Protein AF-A0A7X9HSB7-F1 (afdb_monomer_lite)

Radius of gyration: 18.35 Å; chains: 1; bounding box: 36×28×46 Å

Sequence (82 aa):
ENPNSAIAKISSFVPFANIIVMPARMTIADVSIFQLVISLIVSVATLLAIFPLAGKIYRVGVLRTGKKPKWSEVIKWLKYKY

Structure (mmCIF, N/CA/C/O backbone):
data_AF-A0A7X9HSB7-F1
#
_entry.id   AF-A0A7X9HSB7-F1
#
loop_
_atom_site.group_PDB
_atom_site.id
_atom_site.type_symbol
_atom_site.label_atom_id
_atom_site.label_alt_id
_atom_site.label_comp_id
_atom_site.label_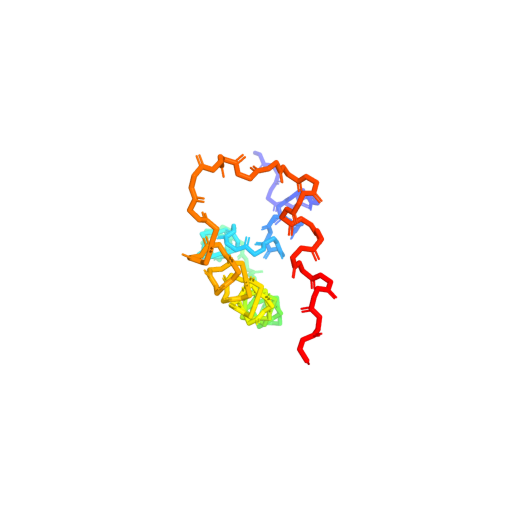asym_id
_atom_site.label_entity_id
_atom_site.label_seq_id
_atom_site.pdbx_PDB_ins_code
_atom_site.Cartn_x
_atom_site.Cartn_y
_atom_site.Cartn_z
_atom_site.occupancy
_atom_site.B_iso_or_equiv
_atom_site.auth_seq_id
_atom_site.auth_comp_id
_atom_site.auth_asym_id
_atom_site.auth_atom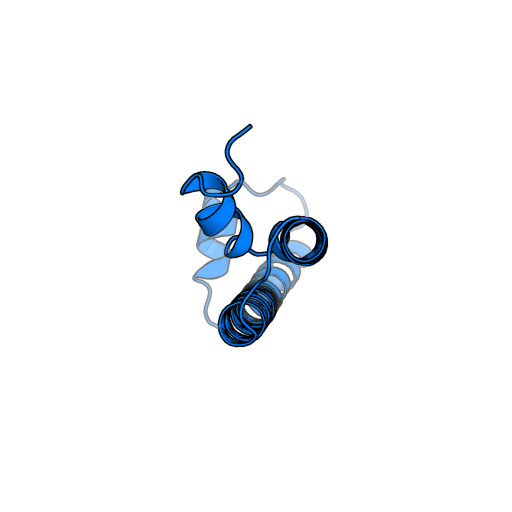_id
_atom_site.pdbx_PDB_model_num
ATOM 1 N N . GLU A 1 1 ? 16.750 18.453 -21.778 1.00 46.75 1 GLU A N 1
ATOM 2 C CA . GLU A 1 1 ? 16.531 17.764 -20.487 1.00 46.75 1 GLU A CA 1
ATOM 3 C C . GLU A 1 1 ? 16.631 16.261 -20.721 1.00 46.75 1 GLU A C 1
ATOM 5 O O . GLU A 1 1 ? 16.040 15.786 -21.679 1.00 46.75 1 GLU A O 1
ATOM 10 N N . ASN A 1 2 ? 17.470 15.540 -19.966 1.00 43.72 2 ASN A N 1
ATOM 11 C CA . ASN A 1 2 ? 17.876 14.163 -20.292 1.00 43.72 2 ASN A CA 1
ATOM 12 C C . ASN A 1 2 ? 16.736 13.140 -20.058 1.00 43.72 2 ASN A C 1
ATOM 14 O O . ASN A 1 2 ? 16.456 12.819 -18.899 1.00 43.72 2 ASN A O 1
ATOM 18 N N . PRO A 1 3 ? 16.148 12.537 -21.114 1.00 50.81 3 PRO A N 1
ATOM 19 C CA . PRO A 1 3 ? 15.040 11.571 -21.010 1.00 50.81 3 PRO A CA 1
ATOM 20 C C . PRO A 1 3 ? 15.438 10.236 -20.350 1.00 50.81 3 PRO A C 1
ATOM 22 O O . PRO A 1 3 ? 14.588 9.417 -20.010 1.00 50.81 3 PRO A O 1
ATOM 25 N N . ASN A 1 4 ? 16.747 10.024 -20.163 1.00 54.25 4 ASN A N 1
ATOM 26 C CA . ASN A 1 4 ? 17.363 8.830 -19.580 1.00 54.25 4 ASN A CA 1
ATOM 27 C C . ASN A 1 4 ? 17.715 8.960 -18.091 1.00 54.25 4 ASN A C 1
ATOM 29 O O . ASN A 1 4 ? 18.299 8.034 -17.524 1.00 54.25 4 ASN A O 1
ATOM 33 N N . SER A 1 5 ? 17.391 10.084 -17.444 1.00 59.62 5 SER A N 1
ATOM 34 C CA . SER A 1 5 ? 17.670 10.251 -16.015 1.00 59.62 5 SER A CA 1
ATOM 35 C C . SER A 1 5 ? 16.963 9.162 -15.200 1.00 59.62 5 SER A C 1
ATOM 37 O O . SER A 1 5 ? 15.784 8.877 -15.418 1.00 59.62 5 SER A O 1
ATOM 39 N N . ALA A 1 6 ? 17.672 8.554 -14.243 1.00 61.88 6 ALA A N 1
ATOM 40 C CA . ALA A 1 6 ? 17.158 7.501 -13.359 1.00 61.88 6 ALA A CA 1
ATOM 41 C C . ALA A 1 6 ? 15.826 7.885 -12.684 1.00 61.88 6 ALA A C 1
ATOM 43 O O . ALA A 1 6 ? 14.984 7.027 -12.430 1.00 61.88 6 ALA A O 1
ATOM 44 N N . ILE A 1 7 ? 15.601 9.187 -12.496 1.00 60.50 7 ILE A N 1
ATOM 45 C CA . ILE A 1 7 ? 14.366 9.778 -11.975 1.00 60.50 7 ILE A CA 1
ATOM 46 C C . ILE A 1 7 ? 13.156 9.441 -12.861 1.00 60.50 7 ILE A C 1
ATOM 48 O O . ILE A 1 7 ? 12.115 9.061 -12.332 1.00 60.50 7 ILE A O 1
ATOM 52 N N . ALA A 1 8 ? 13.294 9.498 -14.191 1.00 60.44 8 ALA A N 1
ATOM 53 C CA . ALA A 1 8 ? 12.219 9.172 -15.132 1.00 60.44 8 ALA A CA 1
ATOM 54 C C . ALA A 1 8 ? 11.891 7.668 -15.151 1.00 60.44 8 ALA A C 1
ATOM 56 O O . ALA A 1 8 ? 10.740 7.275 -15.351 1.00 60.44 8 ALA A O 1
ATOM 57 N N . LYS A 1 9 ? 12.888 6.806 -14.905 1.00 62.72 9 LYS A N 1
ATOM 58 C CA . LYS A 1 9 ? 12.663 5.359 -14.752 1.00 62.72 9 LYS A CA 1
ATOM 59 C C . LYS A 1 9 ? 11.943 5.053 -13.443 1.00 62.72 9 LYS A C 1
ATOM 61 O O . LYS A 1 9 ? 10.955 4.331 -13.466 1.00 62.72 9 LYS A O 1
ATOM 66 N N . ILE A 1 10 ? 12.386 5.637 -12.330 1.00 65.25 10 ILE A N 1
ATOM 67 C CA . ILE A 1 10 ? 11.789 5.412 -11.005 1.00 65.25 10 ILE A CA 1
ATOM 68 C C . ILE A 1 10 ? 10.345 5.930 -10.965 1.00 65.25 10 ILE A C 1
ATOM 70 O O . ILE A 1 10 ? 9.457 5.203 -10.525 1.00 65.25 10 ILE A O 1
ATOM 74 N N . SER A 1 11 ? 10.074 7.125 -11.498 1.00 61.25 11 SER A N 1
ATOM 75 C CA . SER A 1 11 ? 8.716 7.690 -11.546 1.00 61.25 11 SER A CA 1
ATOM 76 C C . SER A 1 11 ? 7.746 6.879 -12.414 1.00 61.25 11 SER A C 1
ATOM 78 O O . SER A 1 11 ? 6.546 6.889 -12.154 1.00 61.25 11 SER A O 1
ATOM 80 N N . SER A 1 12 ? 8.253 6.113 -13.387 1.00 59.09 12 SER A N 1
ATOM 81 C CA . SER A 1 12 ? 7.445 5.196 -14.208 1.00 59.09 12 SER A CA 1
ATOM 82 C C . SER A 1 12 ? 7.018 3.921 -13.468 1.00 59.09 12 SER A C 1
ATOM 84 O O . SER A 1 12 ? 6.101 3.231 -13.917 1.00 59.09 12 SER A O 1
ATOM 86 N N . PHE A 1 13 ? 7.674 3.595 -12.351 1.00 63.78 13 PHE A N 1
ATOM 87 C CA . PHE A 1 13 ? 7.289 2.490 -11.468 1.00 63.78 13 PHE A CA 1
ATOM 88 C C . PHE A 1 13 ? 6.444 2.955 -10.284 1.00 63.78 13 PHE A C 1
ATOM 90 O O . PHE A 1 13 ? 5.847 2.123 -9.606 1.00 63.78 13 PHE A O 1
ATOM 97 N N . VAL A 1 14 ? 6.364 4.264 -10.029 1.00 68.81 14 VAL A N 1
ATOM 98 C CA . VAL A 1 14 ? 5.498 4.777 -8.972 1.00 68.81 14 VAL A CA 1
ATOM 99 C C . VAL A 1 14 ? 4.037 4.618 -9.418 1.00 68.81 14 VAL A C 1
ATOM 101 O O . VAL A 1 14 ? 3.647 5.134 -10.474 1.00 68.81 14 VAL A O 1
ATOM 104 N N . PRO A 1 15 ? 3.215 3.900 -8.637 1.00 61.03 15 PRO A N 1
ATOM 105 C CA . PRO A 1 15 ? 1.798 3.733 -8.929 1.00 61.03 15 PRO A CA 1
ATOM 106 C C . PRO A 1 15 ? 1.104 5.101 -8.957 1.00 61.03 15 PRO A C 1
ATOM 108 O O . PRO A 1 15 ? 1.517 6.026 -8.262 1.00 61.03 15 PRO A O 1
ATOM 111 N N . PHE A 1 16 ? 0.077 5.244 -9.797 1.00 67.06 16 PHE A N 1
ATOM 112 C CA . PHE A 1 16 ? -0.579 6.513 -10.173 1.00 67.06 16 PHE A CA 1
ATOM 113 C C . PHE A 1 16 ? 0.240 7.434 -11.091 1.00 67.06 16 PHE A C 1
ATOM 115 O O . PHE A 1 16 ? -0.291 7.867 -12.111 1.00 67.06 16 PHE A O 1
ATOM 122 N N . ALA A 1 17 ? 1.523 7.686 -10.808 1.00 66.81 17 ALA A N 1
ATOM 123 C CA . ALA A 1 17 ? 2.375 8.508 -11.683 1.00 66.81 17 ALA A CA 1
ATOM 124 C C . ALA A 1 17 ? 2.590 7.841 -13.053 1.00 66.81 17 ALA A C 1
ATOM 126 O O . ALA A 1 17 ? 2.484 8.482 -14.096 1.00 66.81 17 ALA A O 1
ATOM 127 N N . ASN A 1 18 ? 2.793 6.525 -13.046 1.00 65.62 18 ASN A N 1
ATOM 128 C CA . ASN A 1 18 ? 2.880 5.668 -14.224 1.00 65.62 18 ASN A CA 1
ATOM 129 C C . ASN A 1 18 ? 1.766 5.912 -15.262 1.00 65.62 18 ASN A C 1
ATOM 131 O O . ASN A 1 18 ? 2.082 6.018 -16.442 1.00 65.62 18 ASN A O 1
ATOM 135 N N . ILE A 1 19 ? 0.500 6.069 -14.841 1.00 67.81 19 ILE A N 1
ATOM 136 C CA . ILE A 1 19 ? -0.653 6.236 -15.753 1.00 67.81 19 ILE A CA 1
ATOM 137 C C . ILE A 1 19 ? -0.426 7.399 -16.729 1.00 67.81 19 ILE A C 1
ATOM 139 O O . ILE A 1 19 ? -0.822 7.325 -17.888 1.00 67.81 19 ILE A O 1
ATOM 143 N N . ILE A 1 20 ? 0.245 8.454 -16.262 1.00 67.38 20 ILE A N 1
ATOM 144 C CA . ILE A 1 20 ? 0.553 9.655 -17.043 1.00 67.38 20 ILE A CA 1
ATOM 145 C C . ILE A 1 20 ? 1.966 9.570 -17.647 1.00 67.38 20 ILE A C 1
ATOM 147 O O . ILE A 1 20 ? 2.180 9.946 -18.798 1.00 67.38 20 ILE A O 1
ATOM 151 N N . VAL A 1 21 ? 2.940 9.054 -16.890 1.00 67.88 21 VAL A N 1
ATOM 152 C CA . VAL A 1 21 ? 4.365 9.067 -17.262 1.00 67.88 21 VAL A CA 1
ATOM 153 C C . VAL A 1 21 ? 4.708 8.031 -18.342 1.00 67.88 21 VAL A C 1
ATOM 155 O O . VAL A 1 21 ? 5.548 8.316 -19.193 1.00 67.88 21 VAL A O 1
ATOM 158 N N . MET A 1 22 ? 4.075 6.853 -18.365 1.00 72.19 22 MET A N 1
ATOM 159 C CA . MET A 1 22 ? 4.341 5.817 -19.379 1.00 72.19 22 MET A CA 1
ATOM 160 C C . MET A 1 22 ? 3.932 6.251 -20.798 1.00 72.19 22 MET A C 1
ATOM 162 O O . MET A 1 22 ? 4.787 6.194 -21.684 1.00 72.19 22 MET A O 1
ATOM 166 N N . PRO A 1 23 ? 2.700 6.751 -21.036 1.00 69.44 23 PRO A N 1
ATOM 167 C CA . PRO A 1 23 ? 2.304 7.260 -22.352 1.00 69.44 23 PRO A CA 1
ATOM 168 C C . PRO A 1 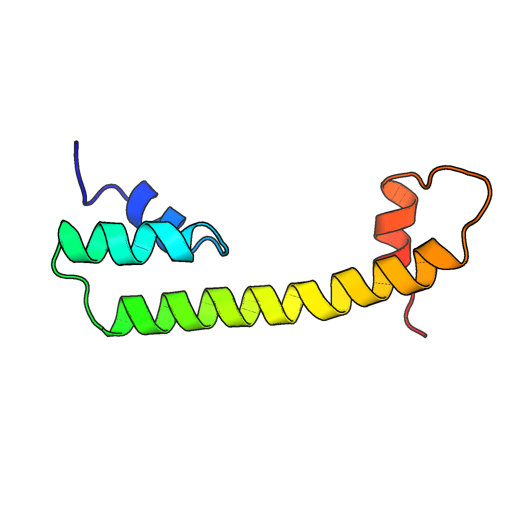23 ? 3.172 8.435 -22.819 1.00 69.44 23 PRO A C 1
ATOM 170 O O . PRO A 1 23 ? 3.599 8.462 -23.969 1.00 69.44 23 PRO A O 1
ATOM 173 N N . ALA A 1 24 ? 3.512 9.362 -21.914 1.00 70.56 24 ALA A N 1
ATOM 174 C CA . ALA A 1 24 ? 4.408 10.479 -22.222 1.00 70.56 24 ALA A CA 1
ATOM 175 C C . ALA A 1 24 ? 5.830 10.012 -22.591 1.00 70.56 24 ALA A C 1
ATOM 177 O O . ALA A 1 24 ? 6.491 10.614 -23.437 1.00 70.56 24 ALA A O 1
ATOM 178 N N . ARG A 1 25 ? 6.317 8.915 -21.994 1.00 67.12 25 ARG A N 1
ATOM 179 C CA . ARG A 1 25 ? 7.601 8.309 -22.375 1.00 67.12 25 ARG A CA 1
ATOM 180 C C . ARG A 1 25 ? 7.530 7.591 -23.719 1.00 67.12 25 ARG A C 1
ATOM 182 O O . ARG A 1 25 ? 8.502 7.688 -24.456 1.00 67.12 25 ARG A O 1
ATOM 189 N N . MET A 1 26 ? 6.410 6.952 -24.065 1.00 67.19 26 MET A N 1
ATOM 190 C CA . MET A 1 26 ? 6.219 6.328 -25.385 1.00 67.19 26 MET A CA 1
ATOM 191 C C . MET A 1 26 ? 6.276 7.340 -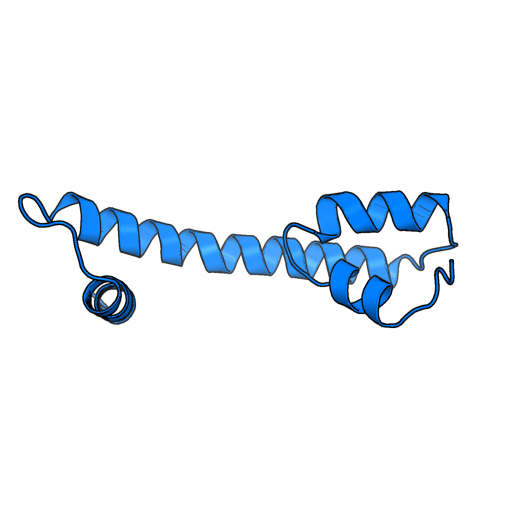26.538 1.00 67.19 26 MET A C 1
ATOM 193 O O . MET A 1 26 ? 6.700 6.984 -27.630 1.00 67.19 26 MET A O 1
ATOM 197 N N . THR A 1 27 ? 5.885 8.599 -26.314 1.00 66.06 27 THR A N 1
ATOM 198 C CA . THR A 1 27 ? 5.954 9.648 -27.349 1.00 66.06 27 THR A CA 1
ATOM 199 C C . THR A 1 27 ? 7.346 10.263 -27.520 1.00 66.06 27 THR A C 1
ATOM 201 O O . THR A 1 27 ? 7.588 10.945 -28.510 1.00 66.06 27 THR A O 1
ATOM 204 N N . ILE A 1 28 ? 8.248 10.069 -26.551 1.00 62.69 28 ILE A N 1
ATOM 205 C CA . ILE A 1 28 ? 9.567 10.730 -26.496 1.00 62.69 28 ILE A CA 1
ATOM 206 C C . ILE A 1 28 ? 10.715 9.721 -26.682 1.00 62.69 28 ILE A C 1
ATOM 208 O O . ILE A 1 28 ? 11.803 10.099 -27.111 1.00 62.69 28 ILE A O 1
ATOM 212 N N . ALA A 1 29 ? 10.499 8.443 -26.363 1.00 60.97 29 ALA A N 1
ATOM 213 C CA . ALA A 1 29 ? 11.498 7.385 -26.457 1.00 60.97 29 ALA A CA 1
ATOM 214 C C . ALA A 1 29 ? 10.854 6.045 -26.845 1.00 60.97 29 ALA A C 1
ATOM 216 O O . ALA A 1 29 ? 9.746 5.740 -26.408 1.00 60.97 29 ALA A O 1
ATOM 217 N N . ASP A 1 30 ? 11.584 5.207 -27.587 1.00 60.62 30 ASP A N 1
ATOM 218 C CA . ASP A 1 30 ? 11.189 3.817 -27.840 1.00 60.62 30 ASP A CA 1
ATOM 219 C C . ASP A 1 30 ? 11.196 3.024 -26.524 1.00 60.62 30 ASP A C 1
ATOM 221 O O . ASP A 1 30 ? 12.236 2.610 -25.999 1.00 60.62 30 ASP A O 1
ATOM 225 N N . VAL A 1 31 ? 10.009 2.849 -25.941 1.00 63.81 31 VAL A N 1
ATOM 226 C CA . VAL A 1 31 ? 9.815 2.086 -24.706 1.00 63.81 31 VAL A CA 1
ATOM 227 C C . VAL A 1 31 ? 9.575 0.620 -25.061 1.00 63.81 31 VAL A C 1
ATOM 229 O O . VAL A 1 31 ? 8.626 0.273 -25.756 1.00 63.81 31 VAL A O 1
ATOM 232 N N . SER A 1 32 ? 10.425 -0.265 -24.540 1.00 72.06 32 SER A N 1
ATOM 233 C CA . SER A 1 32 ? 10.263 -1.716 -24.686 1.00 72.06 32 SER A CA 1
ATOM 234 C C . SER A 1 32 ? 8.937 -2.206 -24.082 1.00 72.06 32 SER A C 1
ATOM 236 O O . SER A 1 32 ? 8.572 -1.819 -22.969 1.00 72.06 32 SER A O 1
ATOM 238 N N . ILE A 1 33 ? 8.257 -3.130 -24.772 1.00 72.56 33 ILE A N 1
ATOM 239 C CA . ILE A 1 33 ? 6.978 -3.741 -24.354 1.00 72.56 33 ILE A CA 1
ATOM 240 C C . ILE A 1 33 ? 7.058 -4.336 -22.934 1.00 72.56 33 ILE A C 1
ATOM 242 O O . ILE A 1 33 ? 6.102 -4.240 -22.166 1.00 72.56 33 ILE A O 1
ATOM 246 N N . PHE A 1 34 ? 8.215 -4.874 -22.530 1.00 73.25 34 PHE A N 1
ATOM 247 C CA . PHE A 1 34 ? 8.422 -5.400 -21.175 1.00 73.25 34 PHE A CA 1
ATOM 248 C C . PHE A 1 34 ? 8.278 -4.333 -20.084 1.00 73.25 34 PHE A C 1
ATOM 250 O O . PHE A 1 34 ? 7.726 -4.611 -19.020 1.00 73.25 34 PHE A O 1
ATOM 257 N N . GLN A 1 35 ? 8.742 -3.105 -20.335 1.00 70.62 35 GLN A N 1
ATOM 258 C CA . GLN A 1 35 ? 8.602 -2.007 -19.378 1.00 70.62 35 GLN A CA 1
ATOM 259 C C . GLN A 1 35 ? 7.132 -1.625 -19.196 1.00 70.62 35 GLN A C 1
ATOM 261 O O . GLN A 1 35 ? 6.697 -1.447 -18.060 1.00 70.62 35 GLN A O 1
ATOM 266 N N . LEU A 1 36 ? 6.364 -1.583 -20.287 1.00 74.38 36 LEU A N 1
ATOM 267 C CA . LEU A 1 36 ? 4.926 -1.311 -20.258 1.00 74.38 36 LEU A CA 1
ATOM 268 C C . LEU A 1 36 ? 4.193 -2.346 -19.395 1.00 74.38 36 LEU A C 1
ATOM 270 O O . LEU A 1 36 ? 3.461 -1.976 -18.476 1.00 74.38 36 LEU A O 1
ATOM 274 N N . VAL A 1 37 ? 4.445 -3.636 -19.634 1.00 79.94 37 VAL 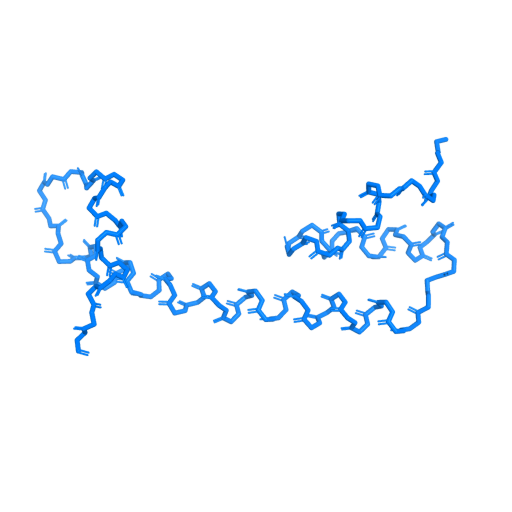A N 1
ATOM 275 C CA . VAL A 1 37 ? 3.808 -4.731 -18.886 1.00 79.94 37 VAL A CA 1
ATOM 276 C C . VAL A 1 37 ? 4.157 -4.671 -17.397 1.00 79.94 37 VAL A C 1
ATOM 278 O O . VAL A 1 37 ? 3.260 -4.766 -16.561 1.00 79.94 37 VAL A O 1
ATOM 281 N N . ILE A 1 38 ? 5.428 -4.452 -17.042 1.00 79.88 38 ILE A N 1
ATOM 282 C CA . ILE A 1 38 ? 5.850 -4.342 -15.635 1.00 79.88 38 ILE A CA 1
ATOM 283 C C . ILE A 1 38 ? 5.163 -3.157 -14.956 1.00 79.88 38 ILE A C 1
ATOM 285 O O . ILE A 1 38 ? 4.622 -3.304 -13.863 1.00 79.88 38 ILE A O 1
ATOM 289 N N . SER A 1 39 ? 5.134 -1.993 -15.600 1.00 75.19 39 SER A N 1
ATOM 290 C CA . SER A 1 39 ? 4.451 -0.818 -15.064 1.00 75.19 39 SER A CA 1
ATOM 291 C C . SER A 1 39 ? 2.952 -1.071 -14.885 1.00 75.19 39 SER A C 1
ATOM 293 O O . SER A 1 39 ? 2.399 -0.734 -13.835 1.00 75.19 39 SER A O 1
ATOM 295 N N . LEU A 1 40 ? 2.281 -1.705 -15.849 1.00 81.31 40 LEU A N 1
ATOM 296 C CA . LEU A 1 40 ? 0.869 -2.070 -15.722 1.00 81.31 40 LEU A CA 1
ATOM 297 C C . LEU A 1 40 ? 0.639 -2.981 -14.506 1.00 81.31 40 LEU A C 1
ATOM 299 O O . LEU A 1 40 ? -0.226 -2.696 -13.676 1.00 81.31 40 LEU A O 1
ATOM 303 N N . ILE A 1 41 ? 1.456 -4.028 -14.360 1.00 84.75 41 ILE A N 1
ATOM 304 C CA . ILE A 1 41 ? 1.388 -4.967 -13.233 1.00 84.75 41 ILE A CA 1
ATOM 305 C C . ILE A 1 41 ? 1.599 -4.238 -11.906 1.00 84.75 41 ILE A C 1
ATOM 307 O O . ILE A 1 41 ? 0.826 -4.447 -10.977 1.00 84.75 41 ILE A O 1
ATOM 311 N N . VAL A 1 42 ? 2.594 -3.352 -11.809 1.00 84.25 42 VAL A N 1
ATOM 312 C CA . VAL A 1 42 ? 2.870 -2.581 -10.585 1.00 84.25 42 VAL A CA 1
ATOM 313 C C . VAL A 1 42 ? 1.690 -1.677 -10.216 1.00 84.25 42 VAL A C 1
ATOM 315 O O . VAL A 1 42 ? 1.318 -1.598 -9.041 1.00 84.25 42 VAL A O 1
ATOM 318 N N . SER A 1 43 ? 1.057 -1.036 -11.202 1.00 83.06 43 SER A N 1
ATOM 319 C CA . SER A 1 43 ? -0.138 -0.214 -10.972 1.00 83.06 43 SER A CA 1
ATOM 320 C C . SER A 1 43 ? -1.323 -1.045 -10.485 1.00 83.06 43 SER A C 1
ATOM 322 O O . SER A 1 43 ? -1.943 -0.685 -9.484 1.00 83.06 43 SER A O 1
ATOM 324 N N . VAL A 1 44 ? -1.610 -2.177 -11.134 1.00 84.88 44 VAL A N 1
ATOM 325 C CA . VAL A 1 44 ? -2.704 -3.075 -10.730 1.00 84.88 44 VAL A CA 1
ATOM 326 C C . VAL A 1 44 ? -2.430 -3.685 -9.356 1.00 84.88 44 VAL A C 1
ATOM 328 O O . VAL A 1 44 ? -3.309 -3.677 -8.499 1.00 84.88 44 VAL A O 1
ATOM 331 N N . ALA A 1 45 ? -1.210 -4.151 -9.096 1.00 86.94 45 ALA A N 1
ATOM 332 C CA . ALA A 1 45 ? -0.816 -4.694 -7.799 1.00 86.94 45 ALA A CA 1
ATOM 333 C C . ALA A 1 45 ? -0.972 -3.655 -6.680 1.00 86.94 45 ALA A C 1
ATOM 335 O O . ALA A 1 45 ? -1.497 -3.969 -5.612 1.00 86.94 45 ALA A O 1
ATOM 336 N N . THR A 1 46 ? -0.584 -2.404 -6.935 1.00 85.94 46 THR A N 1
ATOM 337 C CA . THR A 1 46 ? -0.770 -1.325 -5.959 1.00 85.94 46 THR A CA 1
ATOM 338 C C . THR A 1 46 ? -2.243 -1.040 -5.707 1.00 85.94 46 THR A C 1
ATOM 340 O O . THR A 1 46 ? -2.658 -0.905 -4.556 1.00 85.94 46 THR A O 1
ATOM 343 N N . LEU A 1 47 ? -3.047 -0.983 -6.768 1.00 86.19 47 LEU A N 1
ATOM 344 C CA . LEU A 1 47 ? -4.486 -0.791 -6.661 1.00 86.19 47 LEU A CA 1
ATOM 345 C C . LEU A 1 47 ? -5.112 -1.895 -5.789 1.00 86.19 47 LEU A C 1
ATOM 347 O O . LEU A 1 47 ? -5.803 -1.599 -4.812 1.00 86.19 47 LEU A O 1
ATOM 351 N N . LEU A 1 48 ? -4.795 -3.158 -6.084 1.00 86.94 48 LEU A N 1
ATOM 352 C CA . LEU A 1 48 ? -5.256 -4.323 -5.325 1.00 86.94 48 LEU A CA 1
ATOM 353 C C . LEU A 1 48 ? -4.757 -4.335 -3.876 1.00 86.94 48 LEU A C 1
ATOM 355 O O . LEU A 1 48 ? -5.454 -4.860 -3.015 1.00 86.94 48 LEU A O 1
ATOM 359 N N . ALA A 1 49 ? -3.593 -3.753 -3.580 1.00 86.75 49 ALA A N 1
ATOM 360 C CA . ALA A 1 49 ? -3.096 -3.612 -2.212 1.00 86.75 49 ALA A CA 1
ATOM 361 C C . ALA A 1 49 ? -3.826 -2.501 -1.433 1.00 86.75 49 ALA A C 1
ATOM 363 O O . ALA A 1 49 ? -4.084 -2.647 -0.235 1.00 86.75 49 ALA A O 1
ATOM 364 N N . ILE A 1 50 ? -4.192 -1.404 -2.103 1.00 87.00 50 ILE A N 1
ATOM 365 C CA . ILE A 1 50 ? -4.878 -0.257 -1.491 1.00 87.00 50 ILE A CA 1
ATOM 366 C C . ILE A 1 50 ? -6.352 -0.564 -1.211 1.00 87.00 50 ILE A C 1
ATOM 368 O O . ILE A 1 50 ? -6.843 -0.200 -0.143 1.00 87.00 50 ILE A O 1
ATOM 372 N N . PHE A 1 51 ? -7.058 -1.255 -2.112 1.00 88.19 51 PHE A N 1
ATOM 373 C CA . PHE A 1 51 ? -8.478 -1.602 -1.943 1.00 88.19 51 PHE A CA 1
ATOM 374 C C . PHE A 1 51 ? -8.827 -2.242 -0.580 1.00 88.19 51 PHE A C 1
ATOM 376 O O . PHE A 1 51 ? -9.692 -1.707 0.123 1.00 88.19 51 PHE A O 1
ATOM 383 N N . PRO A 1 52 ? -8.173 -3.336 -0.137 1.00 86.25 52 PRO A N 1
ATOM 384 C CA . PRO A 1 52 ? -8.462 -3.947 1.157 1.00 86.25 52 PRO A CA 1
ATOM 385 C C . PRO A 1 52 ? -8.033 -3.053 2.326 1.00 86.25 52 PRO A C 1
ATOM 387 O O . PRO A 1 52 ? -8.653 -3.100 3.389 1.00 86.25 52 PRO A O 1
ATOM 390 N N . LEU A 1 53 ? -7.002 -2.220 2.146 1.00 86.12 53 LEU A N 1
ATOM 391 C CA . LEU A 1 53 ? -6.554 -1.262 3.155 1.00 86.12 53 LEU A CA 1
ATOM 392 C C . LEU A 1 53 ? -7.623 -0.183 3.396 1.00 86.12 53 LEU A C 1
ATOM 394 O O . LEU A 1 53 ? -8.020 0.056 4.537 1.00 86.12 53 LEU A O 1
ATOM 398 N N . ALA A 1 54 ? -8.141 0.406 2.317 1.00 86.69 54 ALA A N 1
ATOM 399 C CA . ALA A 1 54 ? -9.205 1.402 2.352 1.00 86.69 54 ALA A CA 1
ATOM 400 C C . ALA A 1 54 ? -10.505 0.817 2.925 1.00 86.69 54 ALA A C 1
ATOM 402 O O . ALA A 1 54 ? -11.123 1.433 3.794 1.00 86.69 54 ALA A O 1
ATOM 403 N N . GLY A 1 55 ? -10.875 -0.403 2.520 1.00 87.00 55 GLY A N 1
ATOM 404 C CA . GLY A 1 55 ? -12.046 -1.104 3.052 1.00 87.00 55 GLY A CA 1
ATOM 405 C C . GLY A 1 55 ? -11.961 -1.353 4.562 1.00 87.00 55 GLY A C 1
ATOM 406 O O . GLY A 1 55 ? -12.934 -1.122 5.283 1.00 87.00 55 GLY A O 1
ATOM 407 N N . LYS A 1 56 ? -10.784 -1.748 5.072 1.00 84.31 56 LYS A N 1
ATOM 408 C CA . LYS A 1 56 ? -10.548 -1.897 6.519 1.00 84.31 56 LYS A CA 1
ATOM 409 C C . LYS A 1 56 ? -10.702 -0.573 7.263 1.00 84.31 56 LYS A C 1
ATOM 411 O O . LYS A 1 56 ? -11.381 -0.533 8.288 1.00 84.31 56 LYS A O 1
ATOM 416 N N . ILE A 1 57 ? -10.110 0.506 6.747 1.00 86.75 57 ILE A N 1
ATOM 417 C CA . ILE A 1 57 ? -10.202 1.834 7.370 1.00 86.75 57 ILE A CA 1
ATOM 418 C C . ILE A 1 57 ? -11.652 2.324 7.381 1.00 86.75 57 ILE A C 1
ATOM 420 O O . ILE A 1 57 ? -12.115 2.790 8.418 1.00 86.75 57 ILE A O 1
ATOM 424 N N . TYR A 1 58 ? -12.385 2.178 6.276 1.00 88.06 58 TYR A N 1
ATOM 425 C CA . TYR A 1 58 ? -13.787 2.592 6.188 1.00 88.06 58 TYR A CA 1
ATOM 426 C C . TYR A 1 58 ? -14.668 1.833 7.187 1.00 88.06 58 TYR A C 1
ATOM 428 O O . TYR A 1 58 ? -15.433 2.444 7.935 1.00 88.06 58 TYR A O 1
ATOM 436 N N . ARG A 1 59 ? -14.503 0.507 7.270 1.00 84.75 59 ARG A N 1
ATOM 437 C CA . ARG A 1 59 ? -15.288 -0.347 8.171 1.00 84.75 59 ARG A CA 1
ATOM 438 C C . ARG A 1 59 ? -15.043 -0.041 9.650 1.00 84.75 59 ARG A C 1
ATOM 440 O O . ARG A 1 59 ? -15.982 -0.093 10.437 1.00 84.75 59 ARG A O 1
ATOM 447 N N . VAL A 1 60 ? -13.809 0.278 10.045 1.00 86.00 60 VAL A N 1
ATOM 448 C CA . VAL A 1 60 ? -13.510 0.674 11.434 1.00 86.00 60 VAL A CA 1
ATOM 449 C C . VAL A 1 60 ? -13.894 2.134 11.691 1.00 86.00 60 VAL A C 1
ATOM 451 O O . VAL A 1 60 ? -14.395 2.461 12.766 1.00 86.00 60 VAL A O 1
ATOM 454 N N . GLY A 1 61 ? -13.700 3.006 10.701 1.00 84.69 61 GLY A N 1
ATOM 455 C CA . GLY A 1 61 ? -13.983 4.435 10.788 1.00 84.69 61 GLY A CA 1
ATOM 456 C C . GLY A 1 61 ? -15.470 4.749 10.934 1.00 84.69 61 GLY A C 1
ATOM 457 O O . GLY A 1 61 ? -15.820 5.586 11.761 1.00 84.69 61 GLY A O 1
ATOM 458 N N . VAL A 1 62 ? -16.352 4.047 10.213 1.00 84.88 62 VAL A N 1
ATOM 459 C CA . VAL A 1 62 ? -17.810 4.280 10.286 1.00 84.88 62 VAL A CA 1
ATOM 460 C C . VAL A 1 62 ? -18.387 4.000 11.679 1.00 84.88 62 VAL A C 1
ATOM 462 O O . VAL A 1 62 ? -19.346 4.643 12.093 1.00 84.88 62 VAL A O 1
ATOM 465 N N . LEU A 1 63 ? -17.769 3.091 12.440 1.00 83.56 63 LEU A N 1
ATOM 466 C CA . LEU A 1 63 ? -18.172 2.758 13.811 1.00 83.56 63 LEU A CA 1
ATOM 467 C C . LEU A 1 63 ? -17.628 3.745 14.856 1.00 83.56 63 LEU A C 1
ATOM 469 O O . LEU A 1 63 ? -18.001 3.683 16.027 1.00 83.56 63 LEU A O 1
ATOM 473 N N . ARG A 1 64 ? -16.722 4.644 14.463 1.00 79.56 64 ARG A N 1
ATOM 474 C CA . ARG A 1 64 ? -16.099 5.629 15.350 1.00 79.56 64 ARG A CA 1
ATOM 475 C C . ARG A 1 64 ? -16.759 6.989 15.156 1.00 79.56 64 ARG A C 1
ATOM 477 O O . ARG A 1 64 ? -16.242 7.860 14.465 1.00 79.56 64 ARG A O 1
ATOM 484 N N . THR A 1 65 ? -17.888 7.189 15.822 1.00 77.56 65 THR A N 1
ATOM 485 C CA . THR A 1 65 ? -18.553 8.492 15.939 1.00 77.56 65 THR A CA 1
ATOM 486 C C . THR A 1 65 ? -18.064 9.251 17.181 1.00 77.56 65 THR A C 1
ATOM 488 O O . THR A 1 65 ? -17.821 8.669 18.236 1.00 77.56 65 THR A O 1
ATOM 491 N N . GLY A 1 66 ? -17.871 10.571 17.058 1.00 77.00 66 GLY A N 1
ATOM 492 C CA . GLY A 1 66 ? -17.607 11.479 18.188 1.00 77.00 66 GLY A CA 1
ATOM 493 C C . GLY A 1 66 ? -16.236 12.166 18.196 1.00 77.00 66 GLY A C 1
ATOM 494 O O . GLY A 1 66 ? -16.177 13.392 18.259 1.00 77.00 66 GLY A O 1
ATOM 495 N N . LYS A 1 67 ? -15.120 11.427 18.112 1.00 75.19 67 LYS A N 1
ATOM 496 C CA . LYS A 1 67 ? -13.763 12.017 18.095 1.00 75.19 67 LYS A CA 1
ATOM 497 C C . LYS A 1 67 ? -13.069 11.790 16.760 1.00 75.19 67 LYS A C 1
ATOM 499 O O . LYS A 1 67 ? -13.076 10.681 16.239 1.00 75.19 67 LYS A O 1
ATOM 504 N N . LYS A 1 68 ? -12.418 12.843 16.248 1.00 78.19 68 LYS A N 1
ATOM 505 C CA . LYS A 1 68 ? -11.538 12.745 15.079 1.00 78.19 68 LYS A CA 1
ATOM 506 C C . LYS A 1 68 ? -10.404 11.764 15.417 1.00 78.19 68 LYS A C 1
ATOM 508 O O . LYS A 1 68 ? -9.658 12.044 16.361 1.00 78.19 68 LYS A O 1
ATOM 513 N N . PRO A 1 69 ? -10.291 10.629 14.712 1.00 81.06 69 PRO A N 1
ATOM 514 C CA . PRO A 1 69 ? -9.280 9.627 15.013 1.00 81.06 69 PRO A CA 1
ATOM 515 C C . PRO A 1 69 ? -7.882 10.206 14.804 1.00 81.06 69 PRO A C 1
ATOM 517 O O . PRO A 1 69 ? -7.638 10.949 13.850 1.00 81.06 69 PRO A O 1
ATOM 520 N N . LYS A 1 70 ? -6.950 9.874 15.699 1.00 87.06 70 LYS A N 1
ATOM 521 C CA . LYS A 1 70 ? -5.538 10.249 15.521 1.00 87.06 70 LYS A CA 1
ATOM 522 C C . LYS A 1 70 ? -4.864 9.297 14.532 1.00 87.06 70 LYS A C 1
ATOM 524 O O . LYS A 1 70 ? -5.211 8.121 14.459 1.00 87.06 70 LYS A O 1
ATOM 529 N N . TRP A 1 71 ? -3.820 9.764 13.842 1.00 83.69 71 TRP A N 1
ATOM 530 C CA . TRP A 1 71 ? -3.009 8.932 12.936 1.00 83.69 71 TRP A CA 1
ATOM 531 C C . TRP A 1 71 ? -2.492 7.638 13.590 1.00 83.69 71 TRP A C 1
ATOM 533 O O . TRP A 1 71 ? -2.453 6.586 12.956 1.00 83.69 71 TRP A O 1
ATOM 543 N N . SER A 1 72 ? -2.171 7.684 14.886 1.00 83.94 72 SER A N 1
ATOM 544 C CA . SER A 1 72 ? -1.757 6.511 15.662 1.00 83.94 72 SER A CA 1
ATOM 545 C C . SER A 1 72 ? -2.867 5.470 15.857 1.00 83.94 72 SER A C 1
ATOM 547 O O . SER A 1 72 ? -2.569 4.286 16.004 1.00 83.94 72 SER A O 1
ATOM 549 N N . GLU A 1 73 ? -4.136 5.875 15.851 1.00 83.50 73 GLU A N 1
ATOM 550 C CA . GLU A 1 73 ? -5.286 4.968 15.933 1.00 83.50 73 GLU A CA 1
ATOM 551 C C . GLU A 1 73 ? -5.590 4.346 14.572 1.00 83.50 73 GLU A C 1
ATOM 553 O O . GLU A 1 73 ? -5.811 3.140 14.500 1.00 83.50 73 GLU A O 1
ATOM 558 N N . VAL A 1 74 ? -5.493 5.126 13.491 1.00 82.31 74 VAL A N 1
ATOM 559 C CA . VAL A 1 74 ? -5.674 4.634 12.114 1.00 82.31 74 VAL A CA 1
ATOM 560 C C . VAL A 1 74 ? -4.677 3.515 11.793 1.00 82.31 74 VAL A C 1
ATOM 562 O O . VAL A 1 74 ? -5.062 2.477 11.259 1.00 82.31 74 VAL A O 1
ATOM 565 N N . ILE A 1 75 ? -3.409 3.658 12.195 1.00 84.12 75 ILE A N 1
ATOM 566 C CA . ILE A 1 75 ? -2.401 2.593 12.028 1.00 84.12 75 ILE A CA 1
ATOM 567 C C . ILE A 1 75 ? -2.761 1.347 12.853 1.00 84.12 75 ILE A C 1
ATOM 569 O O . ILE A 1 75 ? -2.548 0.221 12.400 1.00 84.12 75 ILE A O 1
ATOM 573 N N . LYS A 1 76 ? -3.339 1.514 14.051 1.00 82.31 76 LYS A N 1
ATOM 574 C CA . LYS A 1 76 ? -3.821 0.378 14.855 1.00 82.31 76 LYS A CA 1
ATOM 575 C C . LYS A 1 76 ? -4.993 -0.330 14.175 1.00 82.31 76 LYS A C 1
ATOM 577 O O . LYS A 1 76 ? -5.034 -1.554 14.220 1.00 82.31 76 LYS A O 1
ATOM 582 N N . TRP A 1 77 ? -5.887 0.393 13.494 1.00 81.50 77 TRP A N 1
ATOM 583 C CA . TRP A 1 77 ? -7.004 -0.181 12.721 1.00 81.50 77 TRP A CA 1
ATOM 584 C C . TRP A 1 77 ? -6.541 -1.147 11.633 1.00 81.50 77 TRP A C 1
ATOM 586 O O . TRP A 1 77 ? -7.182 -2.170 11.417 1.00 81.50 77 TRP A O 1
ATOM 596 N N . LEU A 1 78 ? -5.383 -0.893 11.022 1.00 78.75 78 LEU A N 1
ATOM 597 C CA . LEU A 1 78 ? -4.789 -1.798 10.033 1.00 78.75 78 LEU A CA 1
ATOM 598 C C . LEU A 1 78 ? -4.366 -3.152 10.627 1.00 78.75 78 LEU A C 1
ATOM 600 O O . LEU A 1 78 ? -4.367 -4.158 9.913 1.00 78.75 78 LEU A O 1
ATOM 604 N N . LYS A 1 79 ? -4.020 -3.180 11.922 1.00 75.56 79 LYS A N 1
ATOM 605 C CA . LYS A 1 79 ? -3.639 -4.391 12.667 1.00 75.56 79 LYS A CA 1
ATOM 606 C C . LYS A 1 79 ? -4.826 -5.139 13.271 1.00 75.56 79 LYS A C 1
ATOM 608 O O . LYS A 1 79 ? -4.638 -6.280 13.684 1.00 75.56 79 LYS A O 1
ATOM 613 N N . TYR A 1 80 ? -6.021 -4.543 13.320 1.00 71.94 80 TYR A N 1
ATOM 614 C CA . TYR A 1 80 ? -7.219 -5.276 13.725 1.00 71.94 80 TYR A CA 1
ATOM 615 C C . TYR A 1 80 ? 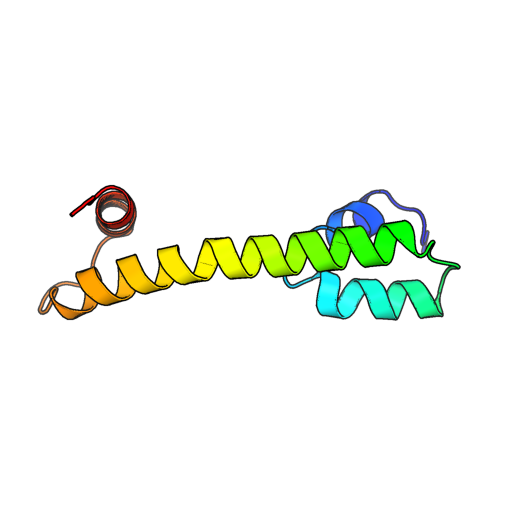-7.535 -6.321 12.653 1.00 71.94 80 TYR A C 1
ATOM 617 O O . TYR A 1 80 ? -8.040 -6.029 11.569 1.00 71.94 80 TYR A O 1
ATOM 625 N N . LYS A 1 81 ? -7.162 -7.558 12.961 1.00 56.47 81 LYS A N 1
ATOM 626 C CA . LYS A 1 81 ? -7.606 -8.759 12.272 1.00 56.47 81 LYS A CA 1
ATOM 627 C C . LYS A 1 81 ? -8.886 -9.174 12.996 1.00 56.47 81 LYS A C 1
ATOM 629 O O . LYS A 1 81 ? -8.832 -9.404 14.201 1.00 56.47 81 LYS A O 1
ATOM 634 N N . TYR A 1 82 ? -10.018 -9.140 12.298 1.00 55.00 82 TYR A N 1
ATOM 635 C CA . TYR A 1 82 ? -11.160 -9.945 12.726 1.00 55.00 82 TYR A CA 1
ATOM 636 C C . TYR A 1 82 ? -10.806 -11.414 12.510 1.00 55.00 82 TYR A C 1
ATOM 638 O O . TYR A 1 82 ? -10.136 -11.691 11.484 1.00 55.00 82 TYR A O 1
#

Secondary structure (DSSP, 8-state):
--TT-HHHHHHTTSTTHHHHHHHHHHTTS---HHHHHHHHHHHHHHHHHHHHHHHHHHHHHTT--SSPPPHHHHHHHHH---

Foldseek 3Di:
DDCPPVVLLVLCLPAPSVVVSVVVNVVVDVDDPVSVVNSVVSNVVVVVVVVVLVVLLCVVVVPDPDDDDDPVVSVVSSVDDD

pLDDT: mean 74.04, std 11.17, range [43.72, 88.19]